Protein AF-A0A661DUF1-F1 (afdb_monomer_lite)

Foldseek 3Di:
DQDPLVVQQVCVVVVNHVVNDPVNRQPDDQWDWDWDQDPVRDIDTDIDGDPSDPPPCVCVVPPADPPHPDDDDPPPPPDPDD

Radius of gyration: 17.31 Å; chains: 1; bounding box: 39×40×40 Å

Secondary structure (DSSP, 8-state):
---HHHHHHHHHHTT--GGG-GGGS-SS-SEEEEEEE-TTS-EEEEEEE-TT-----HHHHHSPPSSPS----TT-------

pLDDT: mean 88.9, std 11.65, range [48.25, 97.75]

Structure (mmCIF, N/CA/C/O backbone):
data_AF-A0A661DUF1-F1
#
_entry.id   AF-A0A661DUF1-F1
#
loop_
_atom_site.group_PDB
_atom_site.id
_atom_site.type_symbol
_atom_site.label_atom_id
_atom_site.label_alt_id
_atom_site.label_comp_id
_atom_site.label_asym_id
_atom_site.label_entity_id
_atom_site.label_seq_id
_atom_site.pdbx_PDB_ins_code
_atom_site.Cartn_x
_atom_site.Cartn_y
_atom_site.Cartn_z
_atom_site.occupancy
_atom_site.B_iso_or_equiv
_atom_site.auth_seq_id
_atom_site.auth_comp_id
_atom_site.auth_asym_id
_atom_site.auth_atom_id
_atom_site.pdbx_PDB_model_num
ATOM 1 N N . ARG A 1 1 ? 3.741 6.727 4.382 1.00 82.69 1 ARG A N 1
ATOM 2 C CA . ARG A 1 1 ? 3.446 5.301 4.099 1.00 82.69 1 ARG A CA 1
ATOM 3 C C . ARG A 1 1 ? 4.708 4.518 4.422 1.00 82.69 1 ARG A C 1
ATOM 5 O O . ARG A 1 1 ? 5.754 4.956 3.968 1.00 82.69 1 ARG A O 1
ATOM 12 N N . GLN A 1 2 ? 4.627 3.424 5.183 1.00 92.38 2 GLN A N 1
ATOM 13 C CA . GLN A 1 2 ? 5.816 2.635 5.553 1.00 92.38 2 GLN A CA 1
ATOM 14 C C . GLN A 1 2 ? 5.943 1.320 4.766 1.00 92.38 2 GLN A C 1
ATOM 16 O O . GLN A 1 2 ? 7.009 0.716 4.742 1.00 92.38 2 GLN A O 1
ATOM 21 N N . CYS A 1 3 ? 4.877 0.891 4.081 1.00 96.12 3 CYS A N 1
ATOM 22 C CA . CYS A 1 3 ? 4.901 -0.279 3.207 1.00 96.12 3 CYS A CA 1
ATOM 23 C C . CYS A 1 3 ? 5.897 -0.075 2.043 1.00 96.12 3 CYS A C 1
ATOM 25 O O . CYS A 1 3 ? 5.732 0.884 1.284 1.00 96.12 3 CYS A O 1
ATOM 27 N N . PRO A 1 4 ? 6.883 -0.971 1.846 1.00 96.25 4 PRO A N 1
ATOM 28 C CA . PRO A 1 4 ? 7.861 -0.856 0.765 1.00 96.25 4 PRO A CA 1
ATOM 29 C C . PRO A 1 4 ? 7.248 -0.853 -0.640 1.00 96.25 4 PRO A C 1
ATOM 31 O O . PRO A 1 4 ? 7.755 -0.156 -1.515 1.00 96.25 4 PRO A O 1
ATOM 34 N N . ILE A 1 5 ? 6.158 -1.600 -0.856 1.00 97.25 5 ILE A N 1
ATOM 35 C CA . ILE A 1 5 ? 5.446 -1.629 -2.144 1.00 97.25 5 ILE A CA 1
ATOM 36 C C . ILE A 1 5 ? 4.862 -0.250 -2.448 1.00 97.25 5 ILE A C 1
ATOM 38 O O . ILE A 1 5 ? 5.145 0.320 -3.496 1.00 97.25 5 ILE A O 1
ATOM 42 N N . GLU A 1 6 ? 4.155 0.338 -1.485 1.00 96.81 6 GLU A N 1
ATOM 43 C CA . GLU A 1 6 ? 3.558 1.665 -1.646 1.00 96.81 6 GLU A CA 1
ATOM 44 C C . GLU A 1 6 ? 4.600 2.775 -1.818 1.00 96.81 6 GLU A C 1
ATOM 46 O O . GLU A 1 6 ? 4.380 3.723 -2.565 1.00 96.81 6 GLU A O 1
ATOM 51 N N . ILE A 1 7 ? 5.743 2.668 -1.133 1.00 96.25 7 ILE A N 1
ATOM 52 C CA . ILE A 1 7 ? 6.851 3.618 -1.293 1.00 96.25 7 ILE A CA 1
ATOM 53 C C . ILE A 1 7 ? 7.400 3.555 -2.720 1.00 96.25 7 ILE A C 1
ATOM 55 O O . ILE A 1 7 ? 7.626 4.596 -3.332 1.00 96.25 7 ILE A O 1
ATOM 59 N N . ARG A 1 8 ? 7.603 2.350 -3.262 1.00 96.62 8 ARG A N 1
ATOM 60 C CA . ARG A 1 8 ? 8.123 2.180 -4.624 1.00 96.62 8 ARG A CA 1
ATOM 61 C C . ARG A 1 8 ? 7.126 2.611 -5.690 1.00 96.62 8 ARG A C 1
ATOM 63 O O . ARG A 1 8 ? 7.545 3.221 -6.664 1.00 96.62 8 ARG A O 1
ATOM 70 N N . ILE A 1 9 ? 5.833 2.349 -5.506 1.00 96.50 9 ILE A N 1
ATOM 71 C CA . ILE A 1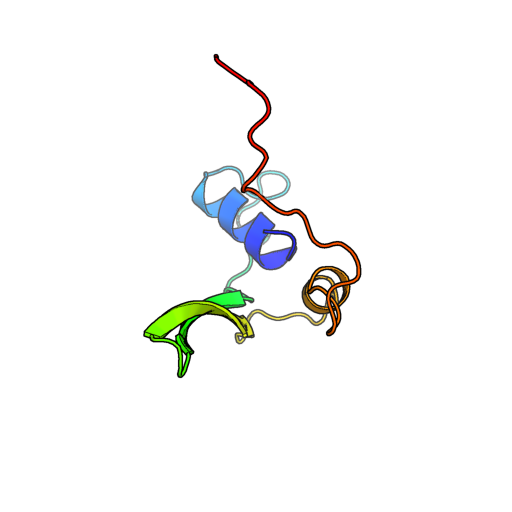 9 ? 4.816 2.859 -6.433 1.00 96.50 9 ILE A CA 1
ATOM 72 C C . ILE A 1 9 ? 4.839 4.389 -6.438 1.00 96.50 9 ILE A C 1
ATOM 74 O O . ILE A 1 9 ? 4.972 4.976 -7.501 1.00 96.50 9 ILE A O 1
ATOM 78 N N . ALA A 1 10 ? 4.877 5.036 -5.267 1.00 95.56 10 ALA A N 1
ATOM 79 C CA . ALA A 1 10 ? 4.982 6.494 -5.193 1.00 95.56 10 ALA A CA 1
ATOM 80 C C . ALA A 1 10 ? 6.258 7.04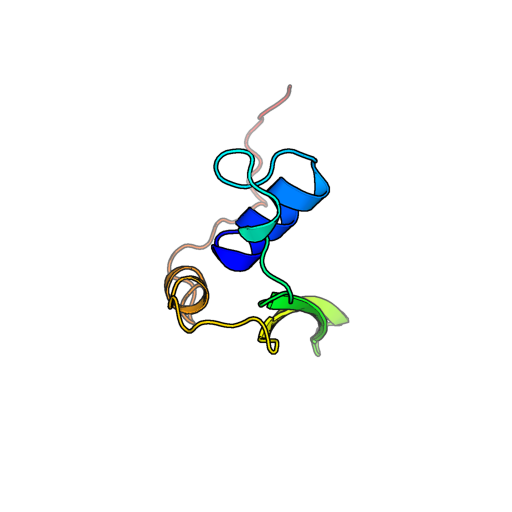4 -5.865 1.00 95.56 10 ALA A C 1
ATOM 82 O O . ALA A 1 10 ? 6.226 8.104 -6.483 1.00 95.56 10 ALA A O 1
ATOM 83 N N . GLN A 1 11 ? 7.384 6.327 -5.765 1.00 96.69 11 GLN A N 1
ATOM 84 C CA . GLN A 1 11 ? 8.618 6.664 -6.485 1.00 96.69 11 GLN A CA 1
ATOM 85 C C . GLN A 1 11 ? 8.435 6.596 -8.007 1.00 96.69 11 GLN A C 1
ATOM 87 O O . GLN A 1 11 ? 8.914 7.483 -8.716 1.00 96.69 11 GLN A O 1
ATOM 92 N N . CYS A 1 12 ? 7.736 5.573 -8.5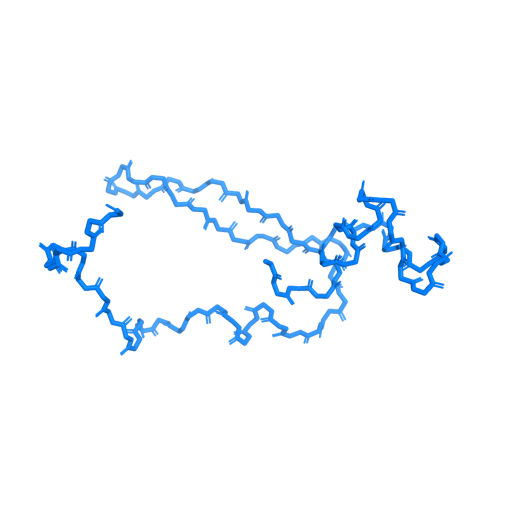00 1.00 96.81 12 CYS A N 1
ATOM 93 C CA . CYS A 1 12 ? 7.421 5.405 -9.915 1.00 96.81 12 CYS A CA 1
ATOM 94 C C . CYS A 1 12 ? 6.417 6.450 -10.420 1.00 96.81 12 CYS A C 1
ATOM 96 O O . CYS A 1 12 ? 6.666 7.060 -11.455 1.00 96.81 12 CYS A O 1
ATOM 98 N N . ASP A 1 13 ? 5.360 6.739 -9.657 1.00 95.81 13 ASP A N 1
ATOM 99 C CA . ASP A 1 13 ? 4.377 7.788 -9.966 1.00 95.81 13 ASP A CA 1
ATOM 100 C C . ASP A 1 13 ? 5.031 9.177 -10.038 1.00 95.81 13 ASP A C 1
ATOM 102 O O . ASP A 1 13 ? 4.636 10.028 -10.834 1.00 95.81 13 ASP A O 1
ATOM 106 N N . ALA A 1 14 ? 6.072 9.402 -9.232 1.00 96.56 14 ALA A N 1
ATOM 107 C CA . ALA A 1 14 ? 6.883 10.617 -9.256 1.00 96.56 14 ALA A CA 1
ATOM 108 C C . ALA A 1 14 ? 7.922 10.660 -10.399 1.00 96.56 14 ALA A C 1
ATOM 110 O O . ALA A 1 14 ? 8.674 11.630 -10.498 1.00 96.56 14 ALA A O 1
ATOM 111 N N . GLY A 1 15 ? 8.003 9.629 -11.249 1.00 96.38 15 GLY A N 1
ATOM 112 C CA . GLY A 1 15 ? 8.974 9.539 -12.348 1.00 96.38 15 GLY A CA 1
ATOM 113 C C . GLY A 1 15 ? 10.408 9.224 -11.904 1.00 96.38 15 GLY A C 1
ATOM 114 O O . GLY A 1 15 ? 11.355 9.424 -12.661 1.00 96.38 15 GLY A O 1
ATOM 115 N N . THR A 1 16 ? 10.585 8.733 -10.677 1.00 96.94 16 THR A N 1
ATOM 116 C CA . THR A 1 16 ? 11.883 8.384 -10.079 1.00 96.94 16 THR A CA 1
ATOM 117 C C . THR A 1 16 ? 11.922 6.901 -9.701 1.00 96.94 16 THR A C 1
ATOM 119 O O . THR A 1 16 ? 11.977 6.577 -8.513 1.00 96.94 16 THR A O 1
ATOM 122 N N . PRO A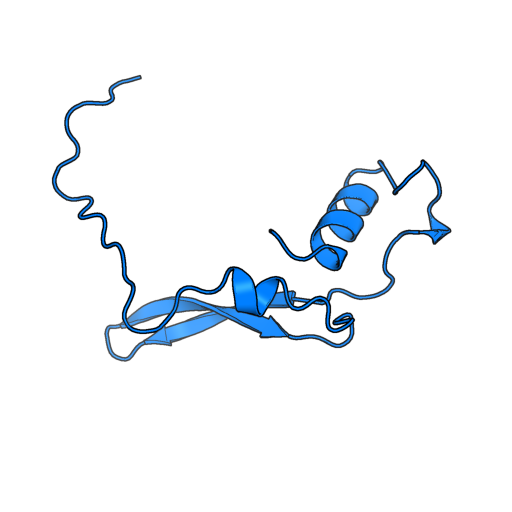 1 17 ? 11.853 5.973 -10.675 1.00 96.00 17 PRO A N 1
ATOM 123 C CA . PRO A 1 17 ? 11.758 4.549 -10.381 1.00 96.00 17 PRO A CA 1
ATOM 124 C C . PRO A 1 17 ? 12.986 4.047 -9.601 1.00 96.00 17 PRO A C 1
ATOM 126 O O . PRO A 1 17 ? 14.078 4.621 -9.720 1.00 96.00 17 PRO A O 1
ATOM 129 N N . PRO A 1 18 ? 12.848 2.964 -8.814 1.00 93.69 18 PRO A N 1
ATOM 130 C CA . PRO A 1 18 ? 13.962 2.393 -8.066 1.00 93.69 18 PRO A CA 1
ATOM 131 C C . PRO A 1 18 ? 15.162 2.105 -8.975 1.00 93.69 18 PRO A C 1
ATOM 133 O O . PRO A 1 18 ? 15.029 1.484 -10.028 1.00 93.69 18 PRO A O 1
ATOM 136 N N . SER A 1 19 ? 16.338 2.605 -8.584 1.00 93.94 19 SER A N 1
ATOM 137 C CA . SER A 1 19 ? 17.579 2.496 -9.369 1.00 93.94 19 SER A CA 1
ATOM 138 C C . SER A 1 19 ? 17.497 3.041 -10.808 1.00 93.94 19 SER A C 1
ATOM 140 O O . SER A 1 19 ? 18.372 2.738 -11.614 1.00 93.94 19 SER A O 1
ATOM 142 N N . GLY A 1 20 ? 16.484 3.848 -11.138 1.00 94.69 20 GLY A N 1
ATOM 143 C CA . GLY A 1 20 ? 16.260 4.354 -12.492 1.00 94.69 20 GLY A CA 1
ATOM 144 C C . GLY A 1 20 ? 15.686 3.326 -13.478 1.00 94.69 20 GLY A C 1
ATOM 145 O O . GLY A 1 20 ? 15.700 3.595 -14.675 1.00 94.69 20 GLY A O 1
ATOM 146 N N . ASP A 1 21 ? 15.197 2.168 -13.014 1.00 96.25 21 ASP A N 1
ATOM 147 C CA . ASP A 1 21 ? 14.643 1.105 -13.869 1.00 96.25 21 ASP A CA 1
ATOM 148 C C . ASP A 1 21 ? 13.148 0.883 -13.599 1.00 96.25 21 ASP A C 1
ATOM 150 O O . ASP A 1 21 ? 12.750 0.406 -12.535 1.00 96.25 21 ASP A O 1
ATOM 154 N N . GLU A 1 22 ? 12.311 1.181 -14.595 1.00 94.75 22 GLU A N 1
ATOM 155 C CA . GLU A 1 22 ? 10.848 1.038 -14.528 1.00 94.75 22 GLU A CA 1
ATOM 156 C C . GLU A 1 22 ? 10.393 -0.402 -14.257 1.00 94.75 22 GLU A C 1
ATOM 158 O O . GLU A 1 22 ? 9.327 -0.621 -13.686 1.00 94.75 22 GLU A O 1
ATOM 163 N N . ARG A 1 23 ? 11.210 -1.410 -14.589 1.00 95.25 23 ARG A N 1
ATOM 164 C CA . ARG A 1 23 ? 10.876 -2.820 -14.314 1.00 95.25 23 ARG A CA 1
ATOM 165 C C . ARG A 1 23 ? 10.856 -3.156 -12.826 1.00 95.25 23 ARG A C 1
ATOM 167 O O . ARG A 1 23 ? 10.386 -4.224 -12.447 1.00 95.25 23 ARG A O 1
ATOM 174 N N . GLN A 1 24 ? 11.388 -2.270 -11.988 1.00 95.00 24 GLN A N 1
ATOM 175 C CA . GLN A 1 24 ? 11.389 -2.422 -10.537 1.00 95.00 24 GLN A CA 1
ATOM 176 C C . GLN A 1 24 ? 10.144 -1.814 -9.878 1.00 95.00 24 GLN A C 1
ATOM 178 O O . GLN A 1 24 ? 9.971 -1.947 -8.661 1.00 95.00 24 GLN A O 1
ATOM 183 N N . CYS A 1 25 ? 9.278 -1.163 -10.658 1.00 96.38 25 CYS A N 1
ATOM 184 C CA . CYS A 1 25 ? 7.997 -0.663 -10.186 1.00 96.38 25 CYS A CA 1
ATOM 185 C C . CYS A 1 25 ? 7.059 -1.833 -9.863 1.00 96.38 25 CYS A C 1
ATOM 187 O O . CYS A 1 25 ? 6.860 -2.713 -10.706 1.00 96.38 25 CYS A O 1
ATOM 189 N N . PRO A 1 26 ? 6.475 -1.878 -8.653 1.00 96.75 26 PRO A N 1
ATOM 190 C CA . PRO A 1 26 ? 5.485 -2.891 -8.329 1.00 96.75 26 PRO A CA 1
ATOM 191 C C . PRO A 1 26 ? 4.261 -2.777 -9.254 1.00 96.75 26 PRO A C 1
ATOM 193 O O . PRO A 1 26 ? 3.809 -1.664 -9.512 1.00 96.75 26 PRO A O 1
ATOM 196 N N . PRO A 1 27 ? 3.701 -3.902 -9.731 1.00 94.81 27 PRO A N 1
ATOM 197 C CA . PRO A 1 27 ? 2.570 -3.886 -10.662 1.00 94.81 27 PRO A CA 1
ATOM 198 C C . PRO A 1 27 ? 1.219 -3.598 -9.988 1.00 94.81 27 PRO A C 1
ATOM 200 O O . PRO A 1 27 ? 0.296 -3.137 -10.650 1.00 94.81 27 PRO A O 1
ATOM 203 N N . HIS A 1 28 ? 1.098 -3.879 -8.688 1.00 97.12 28 HIS A N 1
ATOM 204 C CA . HIS A 1 28 ? -0.133 -3.735 -7.911 1.00 97.12 28 HIS A CA 1
ATOM 205 C C . HIS A 1 28 ? 0.161 -3.090 -6.556 1.00 97.12 28 HIS A C 1
ATOM 207 O O . HIS A 1 28 ? 1.213 -3.339 -5.957 1.00 97.12 28 HIS A O 1
ATOM 213 N N . HIS A 1 29 ? -0.785 -2.292 -6.060 1.00 97.44 29 HIS A N 1
ATOM 214 C CA . HIS A 1 29 ? -0.751 -1.757 -4.702 1.00 97.44 29 HIS A CA 1
ATOM 215 C C . HIS A 1 29 ? -0.954 -2.865 -3.669 1.00 97.44 29 HIS A C 1
ATOM 217 O O . HIS A 1 29 ? -1.686 -3.824 -3.889 1.00 97.44 29 HIS A O 1
ATOM 223 N N . ALA A 1 30 ? -0.319 -2.714 -2.513 1.00 97.75 30 ALA A N 1
ATOM 224 C CA . ALA A 1 30 ? -0.447 -3.619 -1.381 1.00 97.75 30 ALA A CA 1
ATOM 225 C C . ALA A 1 30 ? -1.459 -3.129 -0.339 1.00 97.75 30 ALA A C 1
ATOM 227 O O . ALA A 1 30 ? -1.995 -3.956 0.398 1.00 97.75 30 ALA A O 1
ATOM 228 N N . ILE A 1 31 ? -1.671 -1.811 -0.210 1.00 96.69 31 ILE A N 1
ATOM 229 C CA . ILE A 1 31 ? -2.516 -1.231 0.848 1.00 96.69 31 ILE A CA 1
ATOM 230 C C . ILE A 1 31 ? -3.327 -0.034 0.336 1.00 96.69 31 ILE A C 1
ATOM 232 O O . ILE A 1 31 ? -2.772 0.915 -0.221 1.00 96.69 31 ILE A O 1
ATOM 236 N N . GLU A 1 32 ? -4.620 -0.018 0.661 1.00 95.19 32 GLU A N 1
ATOM 237 C CA . GLU A 1 32 ? -5.532 1.117 0.471 1.00 95.19 32 GLU A CA 1
ATOM 238 C C . GLU A 1 32 ? -6.110 1.592 1.814 1.00 95.19 32 GLU A C 1
ATOM 240 O O . GLU A 1 32 ? -6.347 0.788 2.708 1.00 95.19 32 GLU A O 1
ATOM 245 N N . LEU A 1 33 ? -6.342 2.900 1.977 1.00 93.38 33 LEU A N 1
ATOM 246 C CA . LEU A 1 33 ? -7.075 3.435 3.129 1.00 93.38 33 LEU A CA 1
ATOM 247 C C . LEU A 1 33 ? -8.559 3.552 2.780 1.00 93.38 33 LEU A C 1
ATOM 249 O O . LEU A 1 33 ? -8.927 4.384 1.953 1.00 93.38 33 LEU A O 1
ATOM 253 N N . GLN A 1 34 ? -9.404 2.773 3.449 1.00 95.19 34 GLN A N 1
ATOM 254 C CA . GLN A 1 34 ? -10.852 2.792 3.256 1.00 95.19 34 GLN A CA 1
ATOM 255 C C . GLN A 1 34 ? -11.552 3.465 4.437 1.00 95.19 34 GLN A C 1
ATOM 257 O O . GLN A 1 34 ? -11.162 3.297 5.592 1.00 95.19 34 GLN A O 1
ATOM 262 N N . ALA A 1 35 ? -12.580 4.256 4.146 1.00 95.12 35 ALA A N 1
ATOM 263 C CA . ALA A 1 35 ? -13.363 4.934 5.167 1.00 95.12 35 ALA A CA 1
ATOM 264 C C . ALA A 1 35 ? -14.303 3.945 5.874 1.00 95.12 35 ALA A C 1
ATOM 266 O O . ALA A 1 35 ? -15.069 3.233 5.226 1.00 95.12 35 ALA A O 1
ATOM 267 N N . VAL A 1 36 ? -14.276 3.939 7.204 1.00 91.75 36 VAL A N 1
ATOM 268 C CA . VAL A 1 36 ? -15.170 3.163 8.069 1.00 91.75 36 VAL A CA 1
ATOM 269 C C . VAL A 1 36 ? -15.918 4.101 9.008 1.00 91.75 36 VAL A C 1
ATOM 271 O O . VAL A 1 36 ? -15.318 4.924 9.706 1.00 91.75 36 VAL A O 1
ATOM 274 N N . ALA A 1 37 ? -17.244 3.986 9.012 1.00 90.38 37 ALA A N 1
ATOM 275 C CA . ALA A 1 37 ? -18.108 4.720 9.926 1.00 90.38 37 ALA A CA 1
ATOM 276 C C . ALA A 1 37 ? -18.078 4.061 11.314 1.00 90.38 37 ALA A C 1
ATOM 278 O O . ALA A 1 37 ? -18.353 2.869 11.436 1.00 90.38 37 ALA A O 1
ATOM 279 N N . SER A 1 38 ? -17.743 4.833 12.350 1.00 84.06 38 SER A N 1
ATOM 280 C CA . SER A 1 38 ? -17.901 4.421 13.751 1.00 84.06 38 SER A CA 1
ATOM 281 C C . SER A 1 38 ? -19.315 4.726 14.245 1.00 84.06 38 SER A C 1
ATOM 283 O O . SER A 1 38 ? -19.954 5.661 13.759 1.00 84.06 38 SER A O 1
ATOM 285 N N . GLU A 1 39 ? -19.769 4.000 15.267 1.00 85.00 39 GLU A N 1
ATOM 286 C CA . GLU A 1 39 ? -21.045 4.252 15.959 1.00 85.00 39 GLU A CA 1
ATOM 287 C C . GLU A 1 39 ? -21.132 5.680 16.527 1.00 85.00 39 GLU A C 1
ATOM 289 O O . GLU A 1 39 ? -22.204 6.276 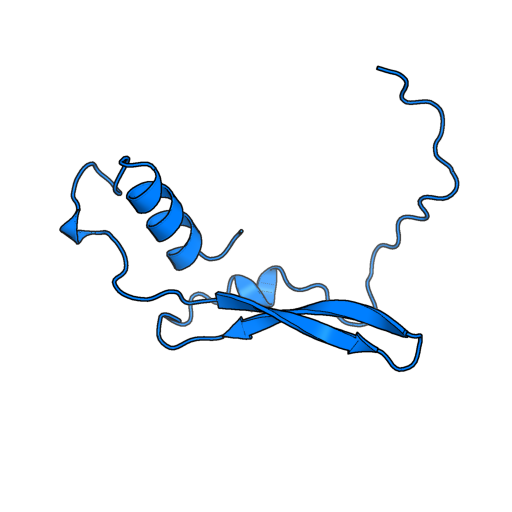16.567 1.00 85.00 39 GLU A O 1
ATOM 294 N N . ASP A 1 40 ? -19.985 6.279 16.856 1.00 86.06 40 ASP A N 1
ATOM 295 C CA . ASP A 1 40 ? -19.860 7.660 17.341 1.00 86.06 40 ASP A CA 1
ATOM 296 C C . ASP A 1 40 ? -20.059 8.729 16.243 1.00 86.06 40 ASP A C 1
ATOM 298 O O . ASP A 1 40 ? -19.817 9.913 16.473 1.00 86.06 40 ASP A O 1
ATOM 302 N N . GLY A 1 41 ? -20.402 8.331 15.012 1.00 88.25 41 GLY A N 1
ATOM 303 C CA . GLY A 1 41 ? -20.518 9.224 13.852 1.00 88.25 41 GLY A CA 1
ATOM 304 C C . GLY A 1 41 ? -19.176 9.703 13.282 1.00 88.25 41 GLY A C 1
ATOM 305 O O . GLY A 1 41 ? -19.145 10.455 12.307 1.00 88.25 41 GLY A O 1
ATOM 306 N N . VAL A 1 42 ? -18.053 9.261 13.855 1.00 89.12 42 VAL A N 1
ATOM 307 C CA . VAL A 1 42 ? -16.705 9.592 13.380 1.00 89.12 42 VAL A CA 1
ATOM 308 C C . VAL A 1 42 ? -16.312 8.649 12.246 1.00 89.12 42 VAL A C 1
ATOM 310 O O . VAL A 1 42 ? -16.312 7.429 12.411 1.00 89.12 42 VAL A O 1
ATOM 313 N N . THR A 1 43 ? -15.929 9.214 11.099 1.00 90.81 43 THR A N 1
ATOM 314 C CA . THR A 1 43 ? -15.331 8.444 9.999 1.00 90.81 43 THR A CA 1
ATOM 315 C C . THR A 1 43 ? -13.842 8.265 10.263 1.00 90.81 43 THR A C 1
ATOM 317 O O . THR A 1 43 ? -13.114 9.247 10.414 1.00 90.81 43 THR A O 1
ATOM 320 N N . ARG A 1 44 ? -13.384 7.015 10.324 1.00 89.38 44 ARG A N 1
ATOM 321 C CA . ARG A 1 44 ? -11.966 6.663 10.468 1.00 89.38 44 ARG A CA 1
ATOM 322 C C . ARG A 1 44 ? -11.471 6.029 9.171 1.00 89.38 44 ARG A C 1
ATOM 324 O O . ARG A 1 44 ? -12.260 5.485 8.407 1.00 89.38 44 ARG A O 1
ATOM 331 N N . MET A 1 45 ? -10.171 6.106 8.917 1.00 92.25 45 MET A N 1
ATOM 332 C CA . MET A 1 45 ? -9.550 5.444 7.769 1.00 92.25 45 MET A CA 1
ATOM 333 C C . MET A 1 45 ? -8.890 4.153 8.241 1.00 92.25 45 MET A C 1
ATOM 335 O O . MET A 1 45 ? -8.042 4.194 9.131 1.00 92.25 45 MET A O 1
ATOM 339 N N . LEU A 1 46 ? -9.263 3.025 7.645 1.00 90.00 46 LEU A N 1
ATOM 340 C CA . LEU A 1 46 ? -8.704 1.711 7.939 1.00 90.00 46 LEU A CA 1
ATOM 341 C C . LEU A 1 46 ? -7.821 1.250 6.769 1.00 90.00 46 LEU A C 1
ATOM 343 O O . LEU A 1 46 ? -8.277 1.283 5.624 1.00 90.00 46 LEU A O 1
ATOM 347 N N . PRO A 1 47 ? -6.573 0.816 7.017 1.00 92.19 47 PRO A N 1
ATOM 348 C CA . PRO A 1 47 ? -5.763 0.181 5.988 1.00 92.19 47 PRO A CA 1
ATOM 349 C C . PRO A 1 47 ? -6.314 -1.209 5.642 1.00 92.19 47 PRO A C 1
ATOM 351 O O . PRO A 1 47 ? -6.427 -2.075 6.506 1.00 92.19 47 PRO A O 1
ATOM 354 N N . VAL A 1 48 ? -6.614 -1.427 4.365 1.00 94.62 48 VAL A N 1
ATOM 355 C CA . VAL A 1 48 ? -7.055 -2.701 3.788 1.00 94.62 48 VAL A CA 1
ATOM 356 C C . VAL A 1 48 ? -5.934 -3.275 2.930 1.00 94.62 48 VAL A C 1
ATOM 358 O O . VAL A 1 48 ? -5.314 -2.561 2.141 1.00 94.62 48 VAL A O 1
ATOM 361 N N . ILE A 1 49 ? -5.658 -4.567 3.111 1.00 96.38 49 ILE A N 1
ATOM 362 C CA . ILE A 1 49 ? -4.609 -5.289 2.388 1.00 96.38 49 ILE A CA 1
ATOM 363 C C . ILE A 1 49 ? -5.144 -5.759 1.032 1.00 96.38 49 ILE A C 1
ATOM 365 O O . ILE A 1 49 ? -6.209 -6.370 0.962 1.00 96.38 49 ILE A O 1
ATOM 369 N N . LEU A 1 50 ? -4.381 -5.484 -0.024 1.00 97.44 50 LEU A N 1
ATOM 370 C CA . LEU A 1 50 ? -4.689 -5.825 -1.412 1.00 97.44 50 LEU A CA 1
ATOM 371 C C . LEU A 1 50 ? -3.772 -6.943 -1.943 1.00 97.44 50 LEU A C 1
ATOM 373 O O . LEU A 1 50 ? -2.923 -7.486 -1.231 1.00 97.44 50 LEU A O 1
ATOM 377 N N . ASP A 1 51 ? -3.944 -7.273 -3.219 1.00 97.56 51 ASP A N 1
ATOM 378 C CA . ASP A 1 51 ? -3.223 -8.316 -3.954 1.00 97.56 51 ASP A CA 1
ATOM 379 C C . ASP A 1 51 ? -1.718 -8.045 -4.127 1.00 97.56 51 ASP A C 1
ATOM 381 O O . ASP A 1 51 ? -0.935 -8.989 -4.206 1.00 97.56 51 ASP A O 1
ATOM 385 N N . GLY A 1 52 ? -1.279 -6.783 -4.104 1.00 97.19 52 GLY A N 1
ATOM 386 C CA . GLY A 1 52 ? 0.143 -6.424 -4.136 1.00 97.19 52 GLY A CA 1
ATOM 387 C C . GLY A 1 52 ? 0.911 -6.708 -2.837 1.00 97.19 52 GLY A C 1
ATOM 388 O O . GLY A 1 52 ? 2.102 -6.402 -2.748 1.00 97.19 52 GLY A O 1
ATOM 389 N N . CYS A 1 53 ? 0.272 -7.260 -1.799 1.00 97.44 53 CYS A N 1
ATOM 390 C CA . CYS A 1 53 ? 0.936 -7.579 -0.538 1.00 97.44 53 CYS A CA 1
ATOM 391 C C . CYS A 1 53 ? 1.938 -8.735 -0.683 1.00 97.44 53 CYS A C 1
ATOM 393 O O . CYS A 1 53 ? 1.586 -9.854 -1.038 1.00 97.44 53 CYS A O 1
ATOM 395 N N . VAL A 1 54 ? 3.196 -8.478 -0.315 1.00 96.69 54 VAL A N 1
ATOM 396 C CA . VAL A 1 54 ? 4.293 -9.466 -0.373 1.00 96.69 54 VAL A CA 1
ATOM 397 C C . VAL A 1 54 ? 4.696 -10.025 0.998 1.00 96.69 54 VAL A C 1
ATOM 399 O O . VAL A 1 54 ? 5.727 -10.677 1.119 1.00 96.69 54 VAL A O 1
ATOM 402 N N . GLY A 1 55 ? 3.931 -9.730 2.056 1.00 95.94 55 GLY A N 1
ATOM 403 C CA . GLY A 1 55 ? 4.202 -10.261 3.399 1.00 95.94 55 GLY A CA 1
ATOM 404 C C . GLY A 1 55 ? 5.420 -9.652 4.109 1.00 95.94 55 GLY A C 1
ATOM 405 O O . GLY A 1 55 ? 6.047 -10.312 4.928 1.00 95.94 55 GLY A O 1
ATOM 406 N N . CYS A 1 56 ? 5.770 -8.391 3.828 1.00 96.75 56 CYS A N 1
ATOM 407 C CA . CYS A 1 56 ? 6.927 -7.731 4.456 1.00 96.75 56 CYS A CA 1
ATOM 408 C C . CYS A 1 56 ? 6.775 -7.433 5.967 1.00 96.75 56 CYS A C 1
ATOM 410 O O . CYS A 1 56 ? 7.740 -7.005 6.593 1.00 96.75 56 CYS A O 1
ATOM 412 N N . GLY A 1 57 ? 5.574 -7.579 6.541 1.00 94.69 57 GLY A N 1
ATOM 413 C CA . GLY A 1 57 ? 5.297 -7.379 7.973 1.00 94.69 57 GLY A CA 1
ATOM 414 C C . GLY A 1 57 ? 5.306 -5.925 8.467 1.00 94.69 57 GLY A C 1
ATOM 415 O O . GLY A 1 57 ? 4.953 -5.660 9.610 1.00 94.69 57 GLY A O 1
ATOM 416 N N . VAL A 1 58 ? 5.667 -4.946 7.631 1.00 96.12 58 VAL A N 1
ATOM 417 C CA . VAL A 1 58 ? 5.787 -3.546 8.079 1.00 96.12 58 VAL A CA 1
ATOM 418 C C . VAL A 1 58 ? 4.453 -2.952 8.537 1.00 96.12 58 VAL A C 1
ATOM 420 O O . VAL A 1 58 ? 4.441 -2.154 9.469 1.00 96.12 58 VAL A O 1
ATOM 423 N N . CYS A 1 59 ? 3.333 -3.336 7.916 1.00 93.69 59 CYS A N 1
ATOM 424 C CA . CYS A 1 59 ? 2.005 -2.888 8.345 1.00 93.69 59 CYS A CA 1
ATOM 425 C C . CYS A 1 59 ? 1.665 -3.352 9.768 1.00 93.69 59 CYS A C 1
ATOM 427 O O . CYS A 1 59 ? 1.112 -2.573 10.533 1.00 93.69 59 CYS A O 1
ATOM 429 N N . GLU A 1 60 ? 2.046 -4.573 10.133 1.00 91.56 60 GLU A N 1
ATOM 430 C CA . GLU A 1 60 ? 1.841 -5.118 11.475 1.00 91.56 60 GLU A CA 1
ATOM 431 C C . GLU A 1 60 ? 2.757 -4.439 12.498 1.00 91.56 60 GLU A C 1
ATOM 433 O O . GLU A 1 60 ? 2.316 -4.082 13.581 1.00 91.56 60 GLU A O 1
ATOM 438 N N . MET A 1 61 ? 4.014 -4.173 12.128 1.00 91.06 61 MET A N 1
ATOM 439 C CA . MET A 1 61 ? 4.966 -3.498 13.016 1.00 91.06 61 MET A CA 1
ATOM 440 C C . MET A 1 61 ? 4.617 -2.028 13.287 1.00 91.06 61 MET A C 1
ATOM 442 O O . MET A 1 61 ? 4.987 -1.501 14.333 1.00 91.06 61 MET A O 1
ATOM 446 N N . ILE A 1 62 ? 3.977 -1.345 12.330 1.00 90.44 62 ILE A N 1
ATOM 447 C CA . ILE A 1 62 ? 3.658 0.086 12.447 1.00 90.44 62 ILE A CA 1
ATOM 448 C C . ILE A 1 62 ? 2.243 0.347 12.963 1.00 90.44 62 ILE A C 1
ATOM 450 O O . ILE A 1 62 ? 1.984 1.436 13.476 1.00 90.44 62 ILE A O 1
ATOM 454 N N . CYS A 1 63 ? 1.318 -0.605 12.798 1.00 88.00 63 CYS A N 1
ATOM 455 C CA . CYS A 1 63 ? -0.023 -0.460 13.341 1.00 88.00 63 CYS A CA 1
ATOM 456 C C . CYS A 1 63 ? 0.080 -0.413 14.872 1.00 88.00 63 CYS A C 1
ATOM 458 O O . CYS A 1 63 ? 0.693 -1.307 15.460 1.00 88.00 63 CYS A O 1
ATOM 460 N N . PRO A 1 64 ? -0.465 0.623 15.534 1.00 86.62 64 PRO A N 1
ATOM 461 C CA . PRO A 1 64 ? -0.446 0.675 16.986 1.00 86.62 64 PRO A CA 1
ATOM 462 C C . PRO A 1 64 ? -1.171 -0.545 17.562 1.00 86.62 64 PRO A C 1
ATOM 464 O O . PRO A 1 64 ? -2.147 -1.028 16.992 1.00 86.62 64 PRO A O 1
ATOM 467 N N . VAL A 1 65 ? -0.677 -1.034 18.698 1.00 84.00 65 VAL A N 1
ATOM 468 C CA . VAL A 1 65 ? -1.360 -2.075 19.470 1.00 84.00 65 VAL A CA 1
ATOM 469 C C . VAL A 1 65 ? -2.598 -1.495 20.149 1.00 84.00 65 VAL A C 1
ATOM 471 O O . VAL A 1 65 ? -2.587 -0.334 20.564 1.00 84.00 65 VAL A O 1
ATOM 474 N N . GLU A 1 66 ? -3.635 -2.312 20.318 1.00 80.75 66 GLU A N 1
ATOM 475 C CA . GLU A 1 66 ? -4.765 -1.997 21.191 1.00 80.75 66 GLU A CA 1
ATOM 476 C C . GLU A 1 66 ? -4.518 -2.580 22.603 1.00 80.75 66 GLU A C 1
ATOM 478 O O . GLU A 1 66 ? -4.333 -3.794 22.729 1.00 80.75 66 GLU A O 1
ATOM 483 N N . PRO A 1 67 ? -4.544 -1.770 23.683 1.00 84.56 67 PRO A N 1
ATOM 484 C CA . PRO A 1 67 ? -4.732 -0.319 23.699 1.00 84.56 67 PRO A CA 1
ATOM 485 C C . PRO A 1 67 ? -3.456 0.446 23.314 1.00 84.56 67 PRO A C 1
ATOM 487 O O . PRO A 1 67 ? -2.338 0.009 23.596 1.00 84.56 67 PRO A O 1
ATOM 490 N N . THR A 1 68 ? -3.631 1.640 22.742 1.00 83.44 68 THR A N 1
ATOM 491 C CA . THR A 1 68 ? -2.517 2.534 22.404 1.00 83.44 68 THR A CA 1
ATOM 492 C C . THR A 1 68 ? -1.684 2.855 23.642 1.00 83.44 68 THR A C 1
ATOM 494 O O . THR A 1 68 ? -2.207 3.352 24.640 1.00 83.44 68 THR A O 1
ATOM 497 N N . VAL A 1 69 ? -0.374 2.622 23.567 1.00 84.56 69 VAL A N 1
ATOM 498 C CA . VAL A 1 69 ? 0.540 2.783 24.713 1.00 84.56 69 VAL A CA 1
ATOM 499 C C . VAL A 1 69 ? 0.941 4.232 24.998 1.00 84.56 69 VAL A C 1
ATOM 501 O O . VAL A 1 69 ? 1.356 4.547 26.110 1.00 84.56 69 VAL A O 1
ATOM 504 N N . ILE A 1 70 ? 0.822 5.122 24.010 1.00 82.81 70 ILE A N 1
ATOM 505 C CA . ILE A 1 70 ? 1.115 6.553 24.136 1.00 82.81 70 ILE A CA 1
ATOM 506 C C . ILE A 1 70 ? -0.097 7.317 23.614 1.00 82.81 70 ILE A C 1
ATOM 508 O O . ILE A 1 70 ? -0.489 7.146 22.461 1.00 82.81 70 ILE A O 1
ATOM 512 N N . VAL A 1 71 ? -0.664 8.175 24.459 1.00 82.56 71 VAL A N 1
ATOM 513 C CA . VAL A 1 71 ? -1.787 9.051 24.118 1.00 82.56 71 VAL A CA 1
ATOM 514 C C . VAL A 1 71 ? -1.302 10.491 24.211 1.00 82.56 71 VAL A C 1
ATOM 516 O O . VAL A 1 71 ? -0.819 10.917 25.258 1.00 82.56 71 VAL A O 1
ATOM 519 N N . ILE A 1 72 ? -1.406 11.229 23.105 1.00 81.00 72 ILE A N 1
ATOM 520 C CA . ILE A 1 72 ? -1.124 12.666 23.066 1.00 81.00 72 ILE A CA 1
ATOM 521 C C . ILE A 1 72 ? -2.461 13.392 23.115 1.00 81.00 72 ILE A C 1
ATOM 523 O O . ILE A 1 72 ? -3.248 13.323 22.170 1.00 81.00 72 ILE A O 1
ATOM 527 N N . ASP A 1 73 ? -2.703 14.098 24.213 1.00 80.94 73 ASP A N 1
ATOM 528 C CA . ASP A 1 73 ? -3.849 14.984 24.330 1.00 80.94 73 ASP A CA 1
ATOM 529 C C . ASP A 1 73 ? -3.538 16.307 23.613 1.00 80.94 73 ASP A C 1
ATOM 531 O O . ASP A 1 73 ? -2.632 17.051 23.989 1.00 80.94 73 ASP A O 1
ATOM 535 N N . SER A 1 74 ? -4.252 16.566 22.518 1.00 69.31 74 SER A N 1
ATOM 536 C CA . SER A 1 74 ? -4.043 17.747 21.670 1.00 69.31 74 SER A CA 1
ATOM 537 C C . SER A 1 74 ? -4.737 19.003 22.207 1.00 69.31 74 SER A C 1
ATOM 539 O O . SER A 1 74 ? -4.672 20.046 21.557 1.00 69.31 74 SER A O 1
ATOM 541 N N . SER A 1 75 ? -5.385 18.940 23.378 1.00 66.94 75 SER A N 1
ATOM 542 C CA . SER A 1 75 ? -6.039 20.107 23.977 1.00 66.94 75 SER A CA 1
ATOM 543 C C . SER A 1 75 ? -5.057 21.072 24.657 1.00 66.94 75 SER A C 1
ATOM 545 O O . SER A 1 75 ? -5.399 22.236 24.856 1.00 66.94 75 SER A O 1
ATOM 547 N N . ASP A 1 76 ? -3.811 20.651 24.920 1.00 60.72 76 ASP A N 1
ATOM 548 C CA . ASP A 1 76 ? -2.729 21.514 25.422 1.00 60.72 76 ASP A CA 1
ATOM 549 C C . ASP A 1 76 ? -1.808 21.962 24.271 1.00 60.72 76 ASP A C 1
ATOM 551 O O . ASP A 1 76 ? -0.617 21.644 24.220 1.00 60.72 76 ASP A O 1
ATOM 555 N N . SER A 1 77 ? -2.353 22.702 23.298 1.00 59.12 77 SER A N 1
ATOM 556 C CA . SER A 1 77 ? -1.543 23.399 22.294 1.00 59.12 77 SER A CA 1
ATOM 557 C C . SER A 1 77 ? -0.782 24.553 22.961 1.00 59.12 77 SER A C 1
ATOM 559 O O . SER A 1 77 ? -1.152 25.724 22.834 1.00 59.12 77 SER A O 1
ATOM 561 N N . ARG A 1 7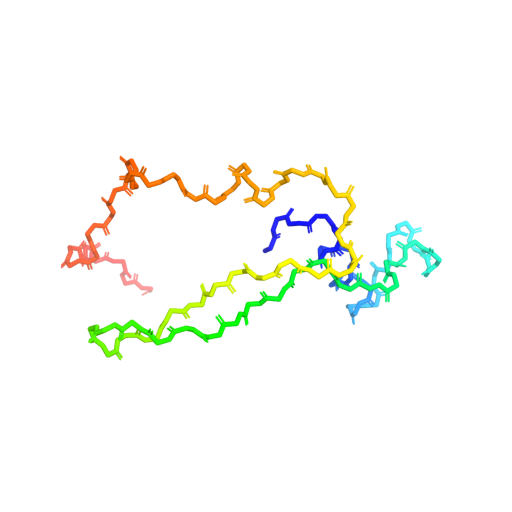8 ? 0.288 24.244 23.700 1.00 60.78 78 ARG A N 1
ATOM 562 C CA . ARG A 1 78 ? 1.252 25.244 24.173 1.00 60.78 78 ARG A CA 1
ATOM 563 C C . ARG A 1 78 ? 1.978 25.837 22.968 1.00 60.78 78 ARG A C 1
ATOM 565 O O . ARG A 1 78 ? 2.989 25.311 22.523 1.00 60.78 78 ARG A O 1
ATOM 572 N N . GLY A 1 79 ? 1.398 26.917 22.447 1.00 59.03 79 GLY A N 1
ATOM 573 C CA . GLY A 1 79 ? 2.015 27.977 21.650 1.00 59.03 79 GLY A CA 1
ATOM 574 C C . GLY A 1 79 ? 3.200 27.587 20.769 1.00 59.03 79 GLY A C 1
ATOM 575 O O . GLY A 1 79 ? 4.319 28.001 21.053 1.00 59.03 79 GLY A O 1
ATOM 576 N N . MET A 1 80 ? 2.948 26.884 19.665 1.00 56.00 80 MET A N 1
ATOM 577 C CA . MET A 1 80 ? 3.867 26.873 18.525 1.00 56.00 80 MET A CA 1
ATOM 578 C C . MET A 1 80 ? 3.263 27.751 17.425 1.00 56.00 80 MET A C 1
ATOM 580 O O . MET A 1 80 ? 2.650 27.260 16.479 1.00 56.00 80 MET A O 1
ATOM 584 N N . SER A 1 81 ? 3.358 29.068 17.613 1.00 52.62 81 SER A N 1
ATOM 585 C CA . SER A 1 81 ? 3.097 30.026 16.539 1.00 52.62 81 SER A CA 1
ATOM 586 C C . SER A 1 81 ? 4.275 30.005 15.568 1.00 52.62 81 SER A C 1
ATOM 588 O O . SER A 1 81 ? 5.428 30.038 16.000 1.00 52.62 81 SER A O 1
ATOM 590 N N . ALA A 1 82 ? 3.945 29.906 14.281 1.00 48.25 82 ALA A N 1
ATOM 591 C CA . ALA A 1 82 ? 4.855 30.074 13.151 1.00 48.25 82 ALA A CA 1
ATOM 592 C C . ALA A 1 82 ? 5.443 31.492 13.074 1.00 48.25 82 ALA A C 1
ATOM 594 O O . ALA A 1 82 ? 4.792 32.431 13.592 1.00 48.25 82 ALA A O 1
#

Sequence (82 aa):
RQCPIEIRIAQCDAGTPPSGDERQCPPHHAIELQAVASEDGVTRMLPVILDGCVGCGVCEMICPVEPTVIVIDSSDSRGMSA